Protein 9KJ9 (pdb70)

Sequence (85 aa):
KVKSIQPGPIFYDVFLVYLRVIGTNLKDWCAPHGVTATNAKSAATGGWNGTKARALRQKMIDEVGEETFLRLYTERLRREAALEH

Solvent-accessible surface area: 5781 Å² total; per-residue (Å²): 246,102,118,78,34,96,40,9,109,28,3,34,45,13,0,55,77,36,2,172,111,87,58,52,70,26,151,64,18,3,69,116,68,76,37,70,40,94,41,0,103,26,1,0,44,19,63,134,87,38,106,173,11,130,53,16,22,85,92,1,22,94,71,0,36,121,110,56,0,63,155,74,12,24,84,83,32,145,157,57,59,65,156,149,203

Foldseek 3Di:
DADADDAADLQLVLLQVVCVVVPHGLQVVCVVVVHDSVLLNCLRRVVDVPVVSVVSSVVSCVVPPVVRSSVSSRVVVVVVVVVVD

Nearest PDB structures (foldseek):
  5woq-assembly2_C  TM=6.793E-01  e=1.263E+00  Mycolicibacterium smegmatis MC2 155
  4iwr-assembly1_B  TM=6.586E-01  e=4.535E+00  Enterobacter sp. RFL1396
  4ia8-assembly1_B  TM=6.651E-0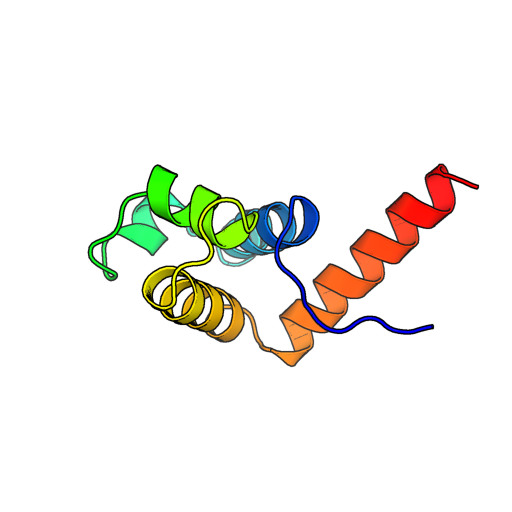1  e=5.785E+00  Enterobacter sp. RFL1396
  1r63-assembly1_A  TM=6.260E-01  e=7.379E+00  Phage 434
  2cro-assembly1_A  TM=5.775E-01  e=6.148E+00  Phage 434

Secondary structure (DSSP, 8-state):
-------SHHHHHHHHHHHHHTT--HHHHHGGGT--HHHHHHHHHTSS-SHHHHHHHHHHHHHS-HHHHHHHHHHHHHHHHHHT-

Radius of gyration: 12.74 Å; Cα contacts (8 Å, |Δi|>4): 69; chains: 1; bounding box: 39×23×26 Å

Structure (mmCIF, N/CA/C/O backbone):
data_9KJ9
#
_entry.id   9KJ9
#
_cell.length_a   46.680
_cell.length_b   85.550
_cell.length_c   43.850
_cell.angle_alpha   90.00
_cell.angle_beta   90.00
_cell.ang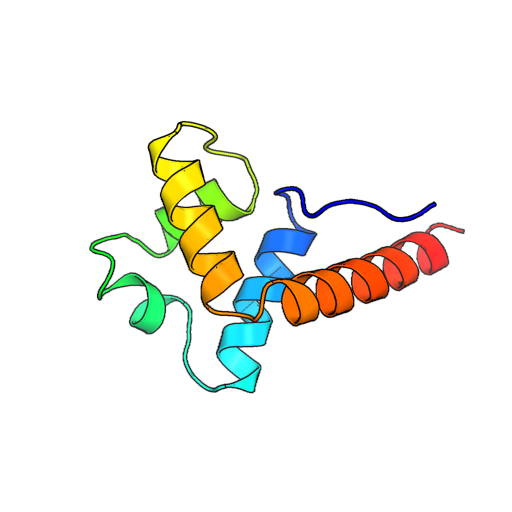le_gamma   90.00
#
_symmetry.space_group_name_H-M   'C 2 2 21'
#
loop_
_entity.id
_entity.type
_entity.pdbx_description
1 polymer 'Anti-CRISPR protein'
2 water water
#
loop_
_atom_site.group_PDB
_atom_site.id
_atom_site.type_symbol
_atom_site.label_atom_id
_atom_site.label_alt_id
_atom_site.label_comp_id
_atom_site.label_asym_id
_atom_site.label_entity_id
_atom_site.label_seq_id
_atom_site.pdbx_PDB_ins_code
_atom_site.Cartn_x
_atom_site.Cartn_y
_atom_site.Cartn_z
_atom_site.occupancy
_atom_site.B_iso_or_equiv
_atom_site.auth_seq_id
_atom_site.auth_comp_id
_atom_site.auth_asym_id
_atom_site.auth_atom_id
_atom_site.pdbx_PDB_model_num
ATOM 1 N N . LYS A 1 4 ? 7.451 -1.539 -7.567 1.00 56.60 4 LYS A N 1
ATOM 2 C CA . LYS A 1 4 ? 7.239 -0.511 -6.551 1.00 54.84 4 LYS A CA 1
ATOM 3 C C . LYS A 1 4 ? 6.487 -1.114 -5.352 1.00 59.87 4 LYS A C 1
ATOM 4 O O . LYS A 1 4 ? 6.872 -2.162 -4.826 1.00 63.30 4 LYS A O 1
ATOM 10 N N . VAL A 1 5 ? 5.421 -0.436 -4.928 1.00 48.10 5 VAL A N 1
ATOM 11 C CA . VAL A 1 5 ? 4.444 -0.972 -3.995 1.00 37.95 5 VAL A CA 1
ATOM 12 C C . VAL A 1 5 ? 3.237 -1.453 -4.791 1.00 44.95 5 VAL A C 1
ATOM 13 O O . VAL A 1 5 ? 2.940 -0.958 -5.897 1.00 48.72 5 VAL A O 1
ATOM 17 N N . LYS A 1 6 ? 2.541 -2.440 -4.243 1.00 38.54 6 LYS A N 1
ATOM 18 C CA . LYS A 1 6 ? 1.346 -2.978 -4.865 1.00 36.95 6 LYS A CA 1
ATOM 19 C C . LYS A 1 6 ? 0.143 -2.794 -3.951 1.00 34.15 6 LYS A C 1
ATOM 20 O O . LYS A 1 6 ? 0.244 -2.935 -2.722 1.00 34.06 6 LYS A O 1
ATOM 26 N N . SER A 1 7 ? -0.993 -2.476 -4.558 1.00 29.04 7 SER A N 1
ATOM 27 C CA . SER A 1 7 ? -2.245 -2.514 -3.823 1.00 36.47 7 SER A CA 1
ATOM 28 C C . SER A 1 7 ? -2.693 -3.969 -3.636 1.00 37.04 7 SER A C 1
ATOM 29 O O . SER A 1 7 ? -2.219 -4.886 -4.318 1.00 34.50 7 SER A O 1
ATOM 32 N N . ILE A 1 8 ? -3.605 -4.178 -2.685 1.00 38.82 8 ILE A N 1
ATOM 33 C CA . ILE A 1 8 ? -4.025 -5.534 -2.318 1.00 37.26 8 ILE A CA 1
ATOM 34 C C . ILE A 1 8 ? -4.881 -6.124 -3.437 1.00 36.90 8 ILE A C 1
ATOM 35 O O . ILE A 1 8 ? -5.958 -5.599 -3.742 1.00 35.54 8 ILE A O 1
ATOM 40 N N . GLN A 1 9 ? -4.409 -7.225 -4.057 1.00 32.22 9 GLN A N 1
ATOM 41 C CA . GLN A 1 9 ? -5.228 -7.922 -5.053 1.00 36.45 9 GLN A CA 1
ATOM 42 C C . GLN A 1 9 ? -5.468 -9.374 -4.639 1.00 29.05 9 GLN A C 1
ATOM 43 O O . GLN A 1 9 ? -4.642 -9.963 -3.940 1.00 33.55 9 GLN A O 1
ATOM 49 N N . PRO A 1 10 ? -6.572 -9.981 -5.081 1.00 33.13 10 PRO A N 1
ATOM 50 C CA . PRO A 1 10 ? -6.803 -11.412 -4.807 1.00 34.02 10 PRO A CA 1
ATOM 51 C C . PRO A 1 10 ? -5.764 -12.2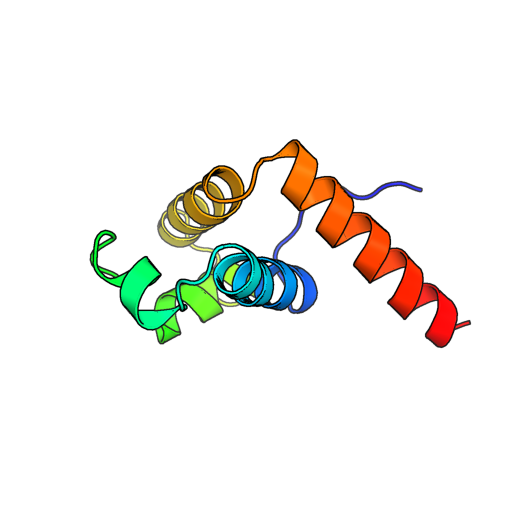99 -5.475 1.00 30.74 10 PRO A C 1
ATOM 52 O O . PRO A 1 10 ? -5.005 -11.900 -6.365 1.00 31.28 10 PRO A O 1
ATOM 56 N N . GLY A 1 11 ? -5.734 -13.538 -5.022 1.00 31.03 11 GLY A N 1
ATOM 57 C CA . GLY A 1 11 ? -4.736 -14.467 -5.474 1.00 26.36 11 GLY A CA 1
ATOM 58 C C . GLY A 1 11 ? -4.273 -15.362 -4.356 1.00 31.38 11 GLY A C 1
ATOM 59 O O . GLY A 1 11 ? -4.791 -15.336 -3.229 1.00 29.73 11 GLY A O 1
ATOM 60 N N . PRO A 1 12 ? -3.269 -16.184 -4.664 1.00 35.11 12 PRO A N 1
ATOM 61 C CA . PRO A 1 12 ? -2.748 -17.121 -3.654 1.00 31.14 12 PRO A CA 1
ATOM 62 C C . PRO A 1 12 ? -2.268 -16.443 -2.378 1.00 31.58 12 PRO A C 1
ATOM 63 O O . PRO A 1 12 ? -2.584 -16.905 -1.270 1.00 32.50 12 PRO A O 1
ATOM 67 N N . ILE A 1 13 ? -1.503 -15.357 -2.513 1.00 32.72 13 ILE A N 1
ATOM 68 C CA . ILE A 1 13 ? -0.933 -14.675 -1.353 1.00 34.29 13 ILE A CA 1
ATOM 69 C C . ILE A 1 13 ? -2.028 -14.019 -0.524 1.00 32.18 13 ILE A C 1
ATOM 70 O O . ILE A 1 13 ? -2.007 -14.083 0.714 1.00 31.42 13 ILE A O 1
ATOM 75 N N . PHE A 1 14 ? -2.998 -13.382 -1.189 1.00 27.18 14 PHE A N 1
ATOM 76 C CA . PHE A 1 14 ? -4.144 -12.837 -0.475 1.00 26.83 14 PHE A CA 1
ATOM 77 C C . PHE A 1 14 ? -4.743 -13.895 0.429 1.00 30.94 14 PHE A C 1
ATOM 78 O O . PHE A 1 14 ? -4.959 -13.663 1.626 1.00 27.51 14 PHE A O 1
ATOM 86 N N . TYR A 1 15 ? -4.969 -15.087 -0.125 1.00 30.44 15 TYR A N 1
ATOM 87 C CA . TYR A 1 15 ? -5.651 -16.130 0.625 1.00 31.00 15 TYR A CA 1
ATOM 88 C C . TYR A 1 15 ? -4.807 -16.619 1.802 1.00 31.44 15 TYR A C 1
ATOM 89 O O . TYR A 1 15 ? -5.312 -16.756 2.927 1.00 29.32 15 TYR A O 1
ATOM 98 N N . ASP A 1 16 ? -3.514 -16.851 1.579 1.00 29.90 16 ASP A N 1
ATOM 99 C CA . ASP A 1 16 ? -2.671 -17.326 2.674 1.00 28.01 16 ASP A CA 1
ATOM 100 C C . ASP A 1 16 ? -2.549 -16.288 3.789 1.00 30.94 16 ASP A C 1
ATOM 101 O O . ASP A 1 16 ? -2.620 -16.638 4.978 1.00 34.65 16 ASP A O 1
ATOM 106 N N . VAL A 1 17 ? -2.382 -15.007 3.430 1.00 30.76 17 VAL A N 1
ATOM 107 C CA . VAL A 1 17 ? -2.225 -13.955 4.435 1.00 29.05 17 VAL A CA 1
ATOM 108 C C . VAL A 1 17 ? -3.472 -13.852 5.304 1.00 28.94 17 VAL A C 1
ATOM 109 O O . VAL A 1 17 ? -3.382 -13.718 6.530 1.00 29.59 17 VAL A O 1
ATOM 113 N N . PHE A 1 18 ? -4.655 -13.936 4.691 1.00 31.22 18 PHE A N 1
ATOM 114 C CA . PHE A 1 18 ? -5.882 -13.935 5.477 1.00 29.36 18 PHE A CA 1
ATOM 115 C C . PHE A 1 18 ? -5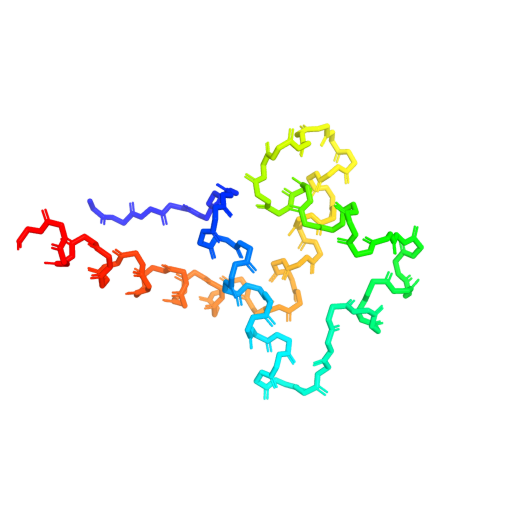.991 -15.192 6.331 1.00 33.02 18 PHE A C 1
ATOM 116 O O . PHE A 1 18 ? -6.266 -15.115 7.537 1.00 32.15 18 PHE A O 1
ATOM 124 N N . LEU A 1 19 ? -5.797 -16.359 5.710 1.00 31.67 19 LEU A N 1
ATOM 125 C CA . LEU A 1 19 ? -5.868 -17.635 6.420 1.00 33.55 19 LEU A CA 1
ATOM 126 C C . LEU A 1 19 ? -4.978 -17.631 7.655 1.00 35.89 19 LEU A C 1
ATOM 127 O O . LEU A 1 19 ? -5.429 -17.928 8.767 1.00 33.95 19 LEU A O 1
ATOM 132 N N . VAL A 1 20 ? -3.709 -17.252 7.475 1.00 35.70 20 VAL A N 1
ATOM 133 C CA . VAL A 1 20 ? -2.763 -17.273 8.584 1.00 35.04 20 VAL A CA 1
ATOM 134 C C . VAL A 1 20 ? -3.061 -16.160 9.583 1.00 38.67 20 VAL A C 1
ATOM 135 O O . VAL A 1 20 ? -2.789 -16.311 10.780 1.00 43.39 20 VAL A O 1
ATOM 139 N N . TYR A 1 21 ? -3.637 -15.038 9.134 1.00 36.64 21 TYR A N 1
ATOM 140 C CA . TYR A 1 21 ? -4.035 -14.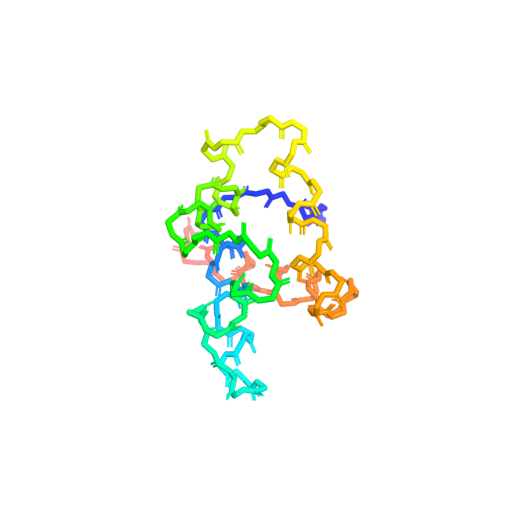010 10.089 1.00 33.37 21 TYR A CA 1
ATOM 141 C C . TYR A 1 21 ? -5.076 -14.547 11.061 1.00 35.22 21 TYR A C 1
ATOM 142 O O . TYR A 1 21 ? -5.016 -14.266 12.260 1.00 36.43 21 TYR A O 1
ATOM 151 N N . LEU A 1 22 ? -6.069 -15.282 10.552 1.00 34.47 22 LEU A N 1
ATOM 152 C CA . LEU A 1 22 ? -7.051 -15.908 11.434 1.00 39.05 22 LEU A CA 1
ATOM 153 C C . LEU A 1 22 ? -6.351 -16.713 12.528 1.00 42.61 22 LEU A C 1
ATOM 154 O O . LEU A 1 22 ? -6.724 -16.641 13.709 1.00 35.64 22 LEU A O 1
ATOM 159 N N . ARG A 1 23 ? -5.287 -17.433 12.148 1.00 34.70 23 ARG A N 1
ATOM 160 C CA . ARG A 1 23 ? -4.476 -18.179 13.104 1.00 42.17 23 ARG A CA 1
ATOM 161 C C . ARG A 1 23 ? -3.824 -17.267 14.148 1.00 43.30 23 ARG A C 1
ATOM 162 O O . ARG A 1 23 ? -3.892 -17.567 15.345 1.00 43.11 23 ARG A O 1
ATOM 170 N N . VAL A 1 24 ? -3.186 -16.160 13.724 1.00 40.82 24 VAL A N 1
ATOM 171 C CA . VAL A 1 24 ? -2.530 -15.241 14.672 1.00 39.58 24 VAL A CA 1
ATOM 172 C C . VAL A 1 24 ? -3.480 -14.844 15.800 1.00 41.29 24 VAL A C 1
ATOM 173 O O . VAL A 1 24 ? -3.091 -14.779 16.978 1.00 37.13 24 VAL A O 1
ATOM 177 N N . ILE A 1 25 ? -4.730 -14.528 15.444 1.00 37.76 25 ILE A N 1
ATOM 178 C CA . ILE A 1 25 ? -5.748 -14.066 16.389 1.00 41.37 25 ILE A CA 1
ATOM 179 C C . ILE A 1 25 ? -6.612 -15.250 16.799 1.00 47.41 25 ILE A C 1
ATOM 180 O O . ILE A 1 25 ? -7.633 -15.089 17.478 1.00 47.13 25 ILE A O 1
ATOM 185 N N . GLY A 1 26 ? -6.220 -16.443 16.354 1.00 49.36 26 GLY A N 1
ATOM 186 C CA . GLY A 1 26 ? -6.678 -17.680 16.950 1.00 49.22 26 GLY A CA 1
ATOM 187 C C . GLY A 1 26 ? -8.072 -18.160 16.614 1.00 55.69 26 GLY A C 1
ATOM 188 O O . GLY A 1 26 ? -8.668 -18.895 17.414 1.00 55.91 26 GLY A O 1
ATOM 189 N N . THR A 1 27 ? -8.617 -17.778 15.464 1.00 49.15 27 THR A N 1
ATOM 190 C CA . THR A 1 27 ? -9.791 -18.432 14.920 1.00 47.56 27 THR A CA 1
ATOM 191 C C . THR A 1 27 ? -9.304 -19.383 13.832 1.00 46.13 27 THR A C 1
ATOM 192 O O . THR A 1 27 ? -8.106 -19.698 13.750 1.00 44.81 27 THR A O 1
ATOM 196 N N . ASN A 1 28 ? -10.220 -19.796 12.976 1.00 38.69 28 ASN A N 1
ATOM 197 C CA . ASN A 1 28 ? -9.910 -20.609 11.823 1.00 42.51 28 ASN A CA 1
ATOM 198 C C . ASN A 1 28 ? -10.853 -20.170 10.712 1.00 38.14 28 ASN A C 1
ATOM 199 O O . ASN A 1 28 ? -11.779 -19.385 10.942 1.00 33.51 28 ASN A O 1
ATOM 204 N N . LEU A 1 29 ? -10.623 -20.681 9.497 1.00 36.29 29 LEU A N 1
ATOM 205 C CA . LEU A 1 29 ? -11.509 -20.326 8.396 1.00 32.69 29 LEU A CA 1
ATOM 206 C C . LEU A 1 29 ? -12.941 -20.720 8.712 1.00 32.62 29 LEU A C 1
ATOM 207 O O . LEU A 1 29 ? -13.866 -19.910 8.536 1.00 24.06 29 LEU A O 1
ATOM 212 N N . LYS A 1 30 ? -13.125 -21.947 9.231 1.00 31.19 30 LYS A N 1
ATOM 213 C CA . LYS A 1 30 ? -14.456 -22.508 9.449 1.00 32.83 30 LYS A CA 1
ATOM 214 C C . LYS A 1 30 ? -15.306 -21.596 10.318 1.00 34.45 30 LYS A C 1
ATOM 215 O O . LYS A 1 30 ? -16.413 -21.203 9.925 1.00 35.74 30 LYS A O 1
ATOM 221 N N . ASP A 1 31 ? -14.786 -21.232 11.500 1.00 36.05 31 ASP A N 1
ATOM 222 C CA . ASP A 1 31 ? -15.531 -20.390 12.435 1.00 39.60 31 ASP A CA 1
ATOM 223 C C . ASP A 1 31 ? -15.674 -18.960 11.920 1.00 34.42 31 ASP A C 1
ATOM 224 O O . ASP A 1 31 ? -16.703 -18.320 12.157 1.00 36.94 31 ASP A O 1
ATOM 229 N N . TRP A 1 32 ? -14.674 -18.439 11.196 1.00 30.11 32 TRP A N 1
ATOM 230 C CA . TRP A 1 32 ? -14.858 -17.121 10.590 1.00 32.40 32 TRP A CA 1
ATOM 231 C C . TRP A 1 32 ? -15.991 -17.122 9.566 1.00 36.45 32 TRP A C 1
ATOM 232 O O . TRP A 1 32 ? -16.744 -16.143 9.454 1.00 36.37 32 TRP A O 1
ATOM 243 N N . CYS A 1 33 ? -16.123 -18.211 8.798 1.00 36.61 33 CYS A N 1
ATOM 244 C CA . CYS A 1 33 ? -17.070 -18.217 7.686 1.00 39.52 33 CYS A CA 1
ATOM 245 C C . CYS A 1 33 ? -18.512 -18.171 8.165 1.00 39.01 33 CYS A C 1
ATOM 246 O O . CYS A 1 33 ? -19.351 -17.500 7.556 1.00 44.50 33 CYS A O 1
ATOM 249 N N . ALA A 1 34 ? -18.812 -18.877 9.251 1.00 46.85 34 ALA A N 1
ATOM 250 C CA . ALA A 1 34 ? -20.201 -19.128 9.629 1.00 47.41 34 ALA A CA 1
ATOM 251 C C . ALA A 1 34 ? -21.013 -17.851 9.841 1.00 49.68 34 ALA A C 1
ATOM 252 O O . ALA A 1 34 ? -22.096 -17.731 9.239 1.00 52.67 34 ALA A O 1
ATOM 254 N N . PRO A 1 35 ? -20.561 -16.867 10.633 1.00 52.20 35 PRO A N 1
ATOM 255 C CA . PRO A 1 35 ? -21.389 -15.659 10.816 1.00 52.21 35 PRO A CA 1
ATOM 256 C C . PRO A 1 35 ? -21.653 -14.915 9.529 1.00 47.70 35 PRO A C 1
ATOM 257 O O . PRO A 1 35 ? -22.541 -14.055 9.494 1.00 52.87 35 PRO A O 1
ATOM 261 N N . HIS A 1 36 ? -20.917 -15.209 8.464 1.00 50.90 36 HIS A N 1
ATOM 262 C CA . HIS A 1 36 ? -21.149 -14.568 7.181 1.00 47.52 36 HIS A CA 1
ATOM 263 C C . HIS A 1 36 ? -22.059 -15.386 6.287 1.00 46.35 36 HIS A C 1
ATOM 264 O O . HIS A 1 36 ? -22.240 -15.029 5.118 1.00 46.09 36 HIS A O 1
ATOM 271 N N . GLY A 1 37 ? -22.659 -16.446 6.820 1.00 46.99 37 GLY A N 1
ATOM 272 C CA . GLY A 1 37 ? -23.483 -17.325 5.997 1.00 46.15 37 GLY A CA 1
ATOM 273 C C . GLY A 1 37 ? -22.806 -17.741 4.706 1.00 44.78 37 GLY A C 1
ATOM 274 O O . GLY A 1 37 ? -23.413 -17.676 3.632 1.00 57.10 37 GLY A O 1
ATOM 275 N N . VAL A 1 38 ? -21.544 -18.146 4.794 1.00 44.77 38 VAL A N 1
ATOM 276 C CA . VAL A 1 38 ? -20.775 -18.545 3.624 1.00 42.59 38 VAL A CA 1
ATOM 277 C C . VAL A 1 38 ? -19.928 -19.755 3.986 1.00 45.81 38 VAL A C 1
ATOM 278 O O . VAL A 1 38 ? -19.639 -20.029 5.152 1.00 52.25 38 VAL A O 1
ATOM 282 N N . THR A 1 39 ? -19.532 -20.474 2.960 1.00 44.26 39 THR A N 1
ATOM 283 C CA . THR A 1 39 ? -18.727 -21.673 3.080 1.00 44.84 39 THR A CA 1
ATOM 284 C C . THR A 1 39 ? -17.233 -21.331 3.105 1.00 41.60 39 THR A C 1
ATOM 285 O O . THR A 1 39 ? -16.803 -20.297 2.591 1.00 42.85 39 THR A O 1
ATOM 289 N N . ALA A 1 40 ? -16.435 -22.219 3.706 1.00 33.43 40 ALA A N 1
ATOM 290 C CA . ALA A 1 40 ? -14.979 -22.107 3.589 1.00 36.92 40 ALA A CA 1
ATOM 291 C C . ALA A 1 40 ? -14.547 -22.151 2.124 1.00 41.32 40 ALA A C 1
ATOM 292 O O . ALA A 1 40 ? -13.701 -21.365 1.671 1.00 36.03 40 ALA A O 1
ATOM 294 N N . THR A 1 41 ? -15.141 -23.066 1.370 1.00 40.32 41 THR A N 1
ATOM 295 C CA . THR A 1 41 ? -14.842 -23.216 -0.048 1.00 43.33 41 THR A CA 1
ATOM 296 C C . THR A 1 41 ? -15.179 -21.955 -0.837 1.00 43.60 41 THR A C 1
ATOM 297 O O . THR A 1 41 ? -14.422 -21.551 -1.729 1.00 38.84 41 THR A O 1
ATOM 301 N N . ASN A 1 42 ? -16.313 -21.322 -0.525 1.00 41.75 42 ASN A N 1
ATOM 302 C CA . ASN A 1 42 ? -16.634 -20.047 -1.150 1.00 46.10 42 ASN A CA 1
ATOM 303 C C . ASN A 1 42 ? -15.701 -18.946 -0.662 1.00 39.59 42 ASN A C 1
ATOM 304 O O . ASN A 1 42 ? -15.362 -18.040 -1.430 1.00 37.07 42 ASN A O 1
ATOM 309 N N . ALA A 1 43 ? -15.260 -19.020 0.598 1.00 33.82 43 ALA A N 1
ATOM 310 C CA . ALA A 1 43 ? -14.324 -18.023 1.101 1.00 35.07 43 ALA A CA 1
ATOM 311 C C . ALA A 1 43 ? -13.009 -18.075 0.334 1.00 34.33 43 ALA A C 1
ATOM 312 O O . ALA A 1 43 ? -12.458 -17.035 -0.037 1.00 28.66 43 ALA A O 1
ATOM 314 N N . LYS A 1 44 ? -12.507 -19.282 0.064 1.00 35.04 44 LYS A N 1
ATOM 315 C CA . LYS A 1 44 ? -11.248 -19.411 -0.658 1.00 34.78 44 LYS A CA 1
ATOM 316 C C . LYS A 1 44 ? -11.384 -18.927 -2.091 1.00 36.19 44 LYS A C 1
ATOM 317 O O . LYS A 1 44 ? -10.488 -18.250 -2.605 1.00 37.20 44 LYS A O 1
ATOM 323 N N . SER A 1 45 ? -12.490 -19.289 -2.758 1.00 36.14 45 SER A N 1
ATOM 324 C CA . SER A 1 45 ? -12.676 -18.932 -4.164 1.00 41.22 45 SER A CA 1
ATOM 325 C C . SER A 1 45 ? -12.646 -17.419 -4.349 1.00 39.09 45 SER A C 1
ATOM 326 O O . SER A 1 45 ? -11.967 -16.902 -5.241 1.00 37.01 45 SER A O 1
ATOM 329 N N . ALA A 1 46 ? -13.379 -16.694 -3.503 1.00 35.08 46 ALA A N 1
ATOM 330 C CA . ALA A 1 46 ? -13.317 -15.238 -3.527 1.00 40.04 46 ALA A CA 1
ATOM 331 C C . ALA A 1 46 ? -11.907 -14.735 -3.226 1.00 37.07 46 ALA A C 1
ATOM 332 O O . ALA A 1 46 ? -11.408 -13.830 -3.907 1.00 36.28 46 ALA A O 1
ATOM 334 N N . ALA A 1 47 ? -11.249 -15.308 -2.211 1.00 26.49 47 ALA A N 1
ATOM 335 C CA . ALA A 1 47 ? -9.962 -14.771 -1.785 1.00 32.35 47 ALA A CA 1
ATOM 336 C C . ALA A 1 47 ? -8.919 -14.925 -2.879 1.00 33.72 47 ALA A C 1
ATOM 337 O O . ALA A 1 47 ? -8.119 -14.014 -3.118 1.00 32.34 47 ALA A O 1
ATOM 339 N N . THR A 1 48 ? -8.916 -16.067 -3.558 1.00 31.97 48 THR A N 1
ATOM 340 C CA . THR A 1 48 ? -7.959 -16.290 -4.628 1.00 35.10 48 THR A CA 1
ATOM 341 C C . THR A 1 48 ? -8.298 -15.524 -5.904 1.00 37.08 48 THR A C 1
ATOM 342 O O . THR A 1 48 ? -7.482 -15.523 -6.834 1.00 39.58 48 THR A O 1
ATOM 346 N N . GLY A 1 49 ? -9.457 -14.868 -5.972 1.00 34.03 49 GLY A N 1
ATOM 347 C CA . GLY A 1 49 ? -9.893 -14.231 -7.197 1.00 39.97 49 GLY A CA 1
ATOM 348 C C . GLY A 1 49 ? -10.484 -15.176 -8.220 1.00 46.13 49 GLY A C 1
ATOM 349 O O . GLY A 1 49 ? -10.819 -14.736 -9.332 1.00 43.61 49 GLY A O 1
ATOM 350 N N . GLY A 1 50 ? -10.605 -16.464 -7.884 1.00 42.81 50 GLY A N 1
ATOM 351 C CA . GLY A 1 50 ? -11.220 -17.408 -8.798 1.00 44.89 50 GLY A CA 1
ATOM 352 C C . GLY A 1 50 ? -12.674 -17.088 -9.079 1.00 50.63 50 GLY A C 1
ATOM 353 O O . GLY A 1 50 ? -13.127 -17.192 -10.223 1.00 57.94 50 GLY A O 1
ATOM 354 N N . TRP A 1 51 ? -13.427 -16.710 -8.039 1.00 47.06 51 TRP A N 1
ATOM 355 C CA . TRP A 1 51 ? -14.756 -16.117 -8.174 1.00 53.97 51 TRP A CA 1
ATOM 356 C C . TRP A 1 51 ? -14.612 -14.609 -8.028 1.00 58.21 51 TRP A C 1
ATOM 357 O O .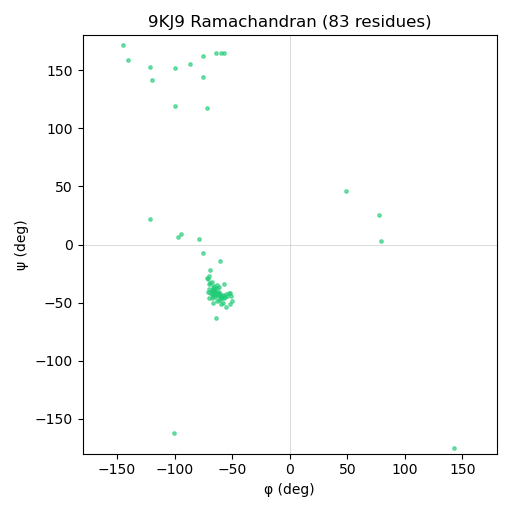 TRP A 1 51 ? -14.186 -14.127 -6.974 1.00 52.85 51 TRP A O 1
ATOM 368 N N . ASN A 1 52 ? -14.976 -13.862 -9.064 1.00 60.66 52 ASN A N 1
ATOM 369 C CA . ASN A 1 52 ? -14.829 -12.414 -9.006 1.00 58.47 52 ASN A CA 1
ATOM 370 C C . ASN A 1 52 ? -16.151 -11.680 -9.195 1.00 66.15 52 ASN A C 1
ATOM 371 O O . ASN A 1 52 ? -16.150 -10.497 -9.551 1.00 71.73 52 ASN A O 1
ATOM 376 N N . GLY A 1 53 ? -17.278 -12.346 -8.943 1.00 68.65 53 GLY A N 1
ATOM 377 C CA . GLY A 1 53 ? -18.541 -11.641 -8.864 1.00 68.20 53 GLY A CA 1
ATOM 378 C C . GLY A 1 53 ? -18.520 -10.584 -7.779 1.00 69.06 53 GLY A C 1
ATOM 379 O O . GLY A 1 53 ? -17.650 -10.568 -6.911 1.00 73.24 53 GLY A O 1
ATOM 380 N N . THR A 1 54 ? -19.492 -9.673 -7.832 1.00 74.08 54 THR A N 1
ATOM 381 C CA . THR A 1 54 ? -19.479 -8.575 -6.872 1.00 68.94 54 THR A CA 1
ATOM 382 C C . THR A 1 54 ? -19.794 -9.056 -5.455 1.00 67.20 54 THR A C 1
ATOM 383 O O . THR A 1 54 ? -19.345 -8.440 -4.481 1.00 65.24 54 THR A O 1
ATOM 387 N N . LYS A 1 55 ? -20.538 -10.158 -5.311 1.00 71.73 55 LYS A N 1
ATOM 388 C CA . LYS A 1 55 ? -20.733 -10.740 -3.983 1.00 60.38 55 LYS A CA 1
ATOM 389 C C . LYS A 1 55 ? -19.405 -11.219 -3.395 1.00 65.48 55 LYS A C 1
ATOM 390 O O . LYS A 1 55 ? -19.184 -11.130 -2.180 1.00 65.25 55 LYS A O 1
ATOM 396 N N . ALA A 1 56 ? -18.505 -11.722 -4.247 1.00 63.84 56 ALA A N 1
ATOM 397 C CA . ALA A 1 56 ? -17.181 -12.128 -3.786 1.00 58.98 56 ALA A CA 1
ATOM 398 C C . ALA A 1 56 ? -16.378 -10.928 -3.302 1.00 54.04 56 ALA A C 1
ATOM 399 O O . ALA A 1 56 ? -15.657 -11.016 -2.301 1.00 52.32 56 ALA A O 1
ATOM 401 N N . ARG A 1 57 ? -16.491 -9.799 -4.005 1.00 57.07 57 ARG A N 1
ATOM 402 C CA . ARG A 1 57 ? -15.815 -8.575 -3.586 1.00 59.94 57 ARG A CA 1
ATOM 403 C C . ARG A 1 57 ? -16.269 -8.141 -2.192 1.00 51.33 57 ARG A C 1
ATOM 404 O O . ARG A 1 57 ? -15.442 -7.806 -1.335 1.00 46.78 57 ARG A O 1
ATOM 412 N N . ALA A 1 58 ? -17.581 -8.164 -1.940 1.00 50.66 58 ALA A N 1
ATOM 413 C CA . ALA A 1 58 ? -18.092 -7.827 -0.613 1.00 52.53 58 ALA A CA 1
ATOM 414 C C . ALA A 1 58 ? -17.433 -8.680 0.461 1.00 46.87 58 ALA A C 1
ATOM 415 O O . ALA A 1 58 ? -17.021 -8.171 1.509 1.00 41.98 58 ALA A O 1
ATOM 417 N N . LEU A 1 59 ? -17.316 -9.988 0.202 1.00 43.58 59 LEU A N 1
ATOM 418 C CA . LEU A 1 59 ? -16.684 -10.900 1.150 1.00 42.19 59 LEU A CA 1
ATOM 419 C C . LEU A 1 59 ? -15.194 -10.613 1.288 1.00 41.16 59 LEU A C 1
ATOM 420 O O . LEU A 1 59 ? -14.647 -10.680 2.394 1.00 42.26 59 LEU A O 1
ATOM 425 N N . ARG A 1 60 ? -14.523 -10.310 0.175 1.00 39.72 60 ARG A N 1
ATOM 426 C CA . ARG A 1 60 ? -13.107 -9.962 0.228 1.00 35.31 60 ARG A CA 1
ATOM 427 C C . ARG A 1 60 ? -12.885 -8.720 1.072 1.00 38.96 60 ARG A C 1
ATOM 428 O O . ARG A 1 60 ? -11.887 -8.622 1.807 1.00 32.67 60 ARG A O 1
ATOM 436 N N . GLN A 1 61 ? -13.821 -7.766 0.992 1.00 33.97 61 GLN A N 1
ATOM 437 C CA . GLN A 1 61 ? -13.727 -6.557 1.804 1.00 44.79 61 GLN A CA 1
ATOM 438 C C . GLN A 1 61 ? -13.888 -6.866 3.292 1.00 39.47 61 GLN A C 1
ATOM 439 O O . GLN A 1 61 ? -13.227 -6.244 4.133 1.00 37.76 61 GLN A O 1
ATOM 445 N N . LYS A 1 62 ? -14.760 -7.822 3.638 1.00 35.60 62 LYS A N 1
ATOM 446 C CA . LYS A 1 62 ? -14.868 -8.244 5.032 1.00 38.36 62 LYS A CA 1
ATOM 447 C C . LYS A 1 62 ? -13.593 -8.914 5.508 1.00 37.84 62 LYS A C 1
ATOM 448 O O . LYS A 1 62 ? -13.224 -8.766 6.677 1.00 34.91 62 LYS A O 1
ATOM 454 N N . MET A 1 63 ? -12.914 -9.666 4.628 1.00 34.03 63 MET A N 1
ATOM 455 C CA . MET A 1 63 ? -11.645 -10.270 5.025 1.00 33.83 63 MET A CA 1
ATOM 456 C C . MET A 1 63 ? -10.601 -9.199 5.284 1.00 35.30 63 MET A C 1
ATOM 457 O O . MET A 1 63 ? -9.789 -9.319 6.208 1.00 33.74 63 MET A O 1
ATOM 462 N N . ILE A 1 64 ? -10.611 -8.144 4.471 1.00 34.60 64 ILE A N 1
ATOM 463 C CA . ILE A 1 64 ? -9.642 -7.076 4.645 1.00 36.54 64 ILE A CA 1
ATOM 464 C C . ILE A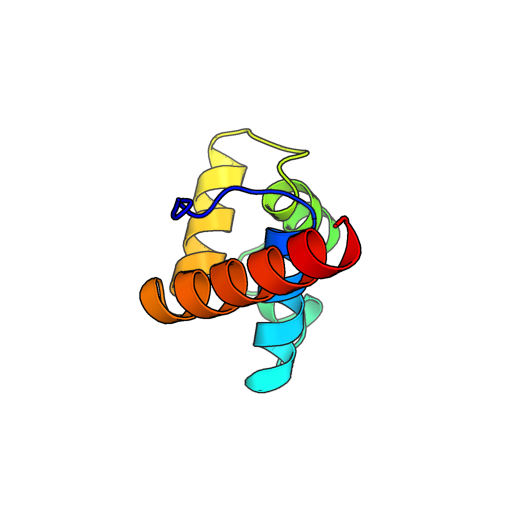 1 64 ? -9.953 -6.286 5.905 1.00 37.67 64 ILE A C 1
ATOM 465 O O . ILE A 1 64 ? -9.043 -5.919 6.654 1.00 32.23 64 ILE A O 1
ATOM 470 N N . ASP A 1 65 ? -11.236 -6.016 6.165 1.00 34.96 65 ASP A N 1
ATOM 471 C CA . ASP A 1 65 ? -11.598 -5.318 7.395 1.00 39.65 65 ASP A CA 1
ATOM 472 C C . ASP A 1 65 ? -11.386 -6.173 8.643 1.00 36.76 65 ASP A C 1
ATOM 473 O O . ASP A 1 65 ? -11.239 -5.616 9.738 1.00 36.37 65 ASP A O 1
ATOM 478 N N . GLU A 1 66 ? -11.359 -7.500 8.506 1.00 29.19 66 GLU A N 1
ATOM 479 C CA . GLU A 1 66 ? -11.056 -8.361 9.643 1.00 37.37 66 GLU A CA 1
ATOM 480 C C . GLU A 1 66 ? -9.633 -8.110 10.130 1.00 35.88 66 GLU A C 1
ATOM 481 O O . GLU A 1 66 ? -9.413 -7.683 11.268 1.00 33.67 66 GLU A O 1
ATOM 487 N N . VAL A 1 67 ? -8.646 -8.384 9.269 1.00 32.01 67 VAL A N 1
ATOM 488 C CA . VAL A 1 67 ? -7.337 -7.776 9.431 1.00 30.23 67 VAL A CA 1
ATOM 489 C C . VAL A 1 67 ? -7.547 -6.269 9.420 1.00 32.55 67 VAL A C 1
ATOM 490 O O . VAL A 1 67 ? -8.596 -5.770 9.024 1.00 39.86 67 VAL A O 1
ATOM 494 N N . GLY A 1 68 ? -6.557 -5.522 9.845 1.00 31.65 68 GLY A N 1
ATOM 495 C CA . GLY A 1 68 ? -6.603 -4.104 9.518 1.00 37.63 68 GLY A CA 1
ATOM 496 C C . GLY A 1 68 ? -6.252 -3.888 8.058 1.00 27.60 68 GLY A C 1
ATOM 497 O O . GLY A 1 68 ? -5.439 -4.610 7.493 1.00 26.78 68 GLY A O 1
ATOM 498 N N . GLU A 1 69 ? -6.891 -2.906 7.411 1.00 27.80 69 GLU A N 1
ATOM 499 C CA . GLU A 1 69 ? -6.495 -2.617 6.033 1.00 30.91 69 GLU A CA 1
ATOM 500 C C . GLU A 1 69 ? -4.999 -2.324 5.955 1.00 29.93 69 GLU A C 1
ATOM 501 O O . GLU A 1 69 ? -4.298 -2.848 5.080 1.00 32.95 69 GLU A O 1
ATOM 507 N N . GLU A 1 70 ? -4.478 -1.545 6.904 1.00 30.11 70 GLU A N 1
ATOM 508 C CA . GLU A 1 70 ? -3.049 -1.261 6.910 1.00 30.99 70 GLU A CA 1
ATOM 509 C C . GLU A 1 70 ? -2.241 -2.516 7.257 1.00 27.23 70 GLU A C 1
ATOM 510 O O . GLU A 1 70 ? -1.222 -2.808 6.613 1.00 29.78 70 GLU A O 1
ATOM 516 N N . THR A 1 71 ? -2.709 -3.291 8.239 1.00 27.99 71 THR A N 1
ATOM 517 C CA . THR A 1 71 ? -2.022 -4.523 8.606 1.00 24.68 71 THR A CA 1
ATOM 518 C C . THR A 1 71 ? -2.046 -5.519 7.453 1.00 26.98 71 THR A C 1
ATOM 519 O O . THR A 1 71 ? -1.015 -6.126 7.139 1.00 28.80 71 THR A O 1
ATOM 523 N N . PHE A 1 72 ? -3.201 -5.661 6.782 1.00 25.17 72 PHE A N 1
ATOM 524 C CA . PHE A 1 72 ? -3.287 -6.519 5.603 1.00 26.74 72 PHE A CA 1
ATOM 525 C C . PHE A 1 72 ? -2.262 -6.104 4.560 1.00 30.46 72 PHE A C 1
ATOM 526 O O . PHE A 1 72 ? -1.573 -6.953 3.983 1.00 26.00 72 PHE A O 1
ATOM 534 N N . LEU A 1 73 ? -2.147 -4.793 4.307 1.00 28.44 73 LEU A N 1
ATOM 535 C CA . LEU A 1 7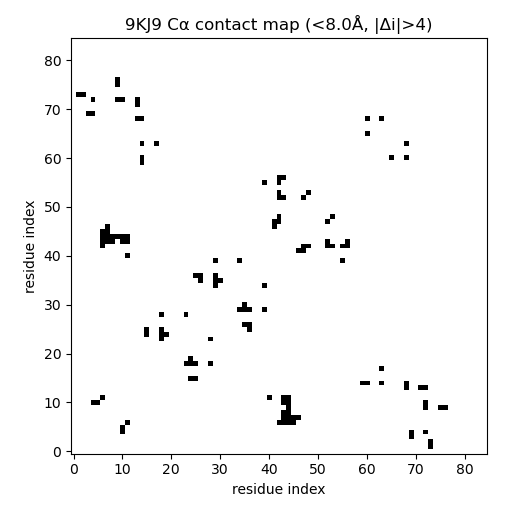3 ? -1.212 -4.342 3.285 1.00 27.51 73 LEU A CA 1
ATOM 536 C C . LEU A 1 73 ? 0.214 -4.661 3.700 1.00 28.62 73 LEU A C 1
ATOM 537 O O . LEU A 1 73 ? 1.025 -5.101 2.877 1.00 26.40 73 LEU A O 1
ATOM 542 N N . ARG A 1 74 ? 0.522 -4.508 4.991 1.00 27.36 74 ARG A N 1
ATOM 543 C CA . ARG A 1 74 ? 1.893 -4.737 5.436 1.00 28.83 74 ARG A CA 1
ATOM 544 C C . ARG A 1 74 ? 2.249 -6.218 5.368 1.00 26.84 74 ARG A C 1
ATOM 545 O O . ARG A 1 74 ? 3.312 -6.584 4.851 1.00 27.36 74 ARG A O 1
ATOM 553 N N . LEU A 1 75 ? 1.356 -7.084 5.861 1.00 23.14 75 LEU A N 1
ATOM 554 C CA . LEU A 1 75 ? 1.569 -8.524 5.756 1.00 28.53 75 LEU A CA 1
ATOM 555 C C . LEU A 1 75 ? 1.688 -8.947 4.300 1.00 26.51 75 LEU A C 1
ATOM 556 O O . LEU A 1 75 ? 2.642 -9.635 3.911 1.00 25.74 75 LEU A O 1
ATOM 561 N N . TYR A 1 76 ? 0.719 -8.527 3.482 1.00 26.49 76 TYR A N 1
ATOM 562 C CA . TYR A 1 76 ? 0.698 -8.868 2.066 1.00 28.98 76 TYR A CA 1
ATOM 563 C C . TYR A 1 76 ? 1.957 -8.364 1.374 1.00 28.14 76 TYR A C 1
ATOM 564 O O . TYR A 1 76 ? 2.621 -9.128 0.667 1.00 23.09 76 TYR A O 1
ATOM 573 N N . THR A 1 77 ? 2.363 -7.118 1.659 1.00 27.92 77 THR A N 1
ATOM 574 C CA . THR A 1 77 ? 3.510 -6.531 0.961 1.00 34.30 77 THR A CA 1
ATOM 575 C C . THR A 1 77 ? 4.805 -7.233 1.333 1.00 29.55 77 THR A C 1
ATOM 576 O O . THR A 1 77 ? 5.622 -7.550 0.462 1.00 33.86 77 THR A O 1
ATOM 580 N N . GLU A 1 78 ? 5.020 -7.471 2.625 1.00 30.99 78 GLU A N 1
ATOM 581 C CA . GLU A 1 78 ? 6.267 -8.104 3.038 1.00 32.62 78 GLU A CA 1
ATOM 582 C C . GLU A 1 78 ? 6.336 -9.548 2.550 1.00 37.18 78 GLU A C 1
ATOM 583 O O . GLU A 1 78 ? 7.420 -10.036 2.209 1.00 37.02 78 GLU A O 1
ATOM 589 N N . ARG A 1 79 ? 5.187 -10.228 2.466 1.00 34.45 79 ARG A N 1
ATOM 590 C CA . ARG A 1 79 ? 5.164 -11.585 1.931 1.00 34.51 79 ARG A CA 1
ATOM 591 C C . ARG A 1 79 ? 5.558 -11.598 0.455 1.00 37.76 79 ARG A C 1
ATOM 592 O O . ARG A 1 79 ? 6.383 -12.419 0.035 1.00 32.74 79 ARG A O 1
ATOM 600 N N . LEU A 1 80 ? 5.000 -10.673 -0.344 1.00 34.78 80 LEU A N 1
ATOM 601 C CA . LEU A 1 80 ? 5.353 -10.608 -1.764 1.00 36.67 80 LEU A CA 1
ATOM 602 C C . LEU A 1 80 ? 6.841 -10.336 -1.942 1.00 34.22 80 LEU A C 1
ATOM 603 O O . LEU A 1 80 ? 7.496 -10.960 -2.780 1.00 40.22 80 LEU A O 1
ATOM 608 N N . ARG A 1 81 ? 7.393 -9.421 -1.139 1.00 38.51 81 ARG A N 1
ATOM 609 C CA . ARG A 1 81 ? 8.831 -9.163 -1.156 1.00 43.07 81 ARG A CA 1
ATOM 610 C C . ARG A 1 81 ? 9.646 -10.448 -0.983 1.00 43.78 81 ARG A C 1
ATOM 611 O O . ARG A 1 81 ? 10.650 -10.644 -1.678 1.00 45.21 81 ARG A O 1
ATOM 619 N N . ARG A 1 82 ? 9.222 -11.350 -0.079 1.00 38.83 82 ARG A N 1
ATOM 620 C CA . ARG A 1 82 ? 9.994 -12.578 0.146 1.00 40.40 82 ARG A CA 1
ATOM 621 C C . ARG A 1 82 ? 9.920 -13.542 -1.031 1.00 37.43 82 ARG A C 1
ATOM 622 O O . ARG A 1 82 ? 10.926 -14.184 -1.347 1.00 41.00 82 ARG A O 1
ATOM 630 N N . GLU A 1 83 ? 8.755 -13.667 -1.678 1.00 40.50 83 GLU A N 1
ATOM 631 C CA . GLU A 1 83 ? 8.649 -14.512 -2.869 1.00 44.39 83 GLU A CA 1
ATOM 632 C C . GLU A 1 83 ? 9.519 -13.990 -4.003 1.00 49.00 83 GLU A C 1
ATOM 633 O O . GLU A 1 83 ? 10.229 -14.757 -4.667 1.00 51.31 83 GLU A O 1
ATOM 639 N N . ALA A 1 84 ? 9.408 -12.689 -4.284 1.00 45.64 84 ALA A N 1
ATOM 640 C CA . ALA A 1 84 ? 10.226 -12.071 -5.314 1.00 48.39 84 ALA A CA 1
ATOM 641 C C . ALA A 1 84 ? 11.704 -12.273 -5.025 1.00 49.94 84 ALA A C 1
ATOM 642 O O . ALA A 1 84 ? 12.506 -12.438 -5.953 1.00 52.33 84 ALA A O 1
ATOM 644 N N . ALA A 1 85 ? 12.071 -12.284 -3.741 1.00 47.71 85 ALA A N 1
ATOM 645 C CA . ALA A 1 85 ? 13.458 -12.502 -3.356 1.00 47.19 85 ALA A CA 1
ATOM 646 C C . ALA A 1 85 ? 13.917 -13.916 -3.709 1.00 49.70 85 ALA A C 1
ATOM 647 O O . ALA A 1 85 ? 15.044 -14.103 -4.180 1.00 53.43 85 ALA A O 1
ATOM 649 N N . LEU A 1 86 ? 13.052 -14.923 -3.523 1.00 51.62 86 LEU A N 1
ATOM 650 C CA . LEU A 1 86 ? 13.391 -16.282 -3.959 1.00 55.85 86 LEU A CA 1
ATOM 651 C C . LEU A 1 86 ? 13.377 -16.412 -5.476 1.00 59.25 86 LEU A C 1
ATOM 652 O O . LEU A 1 86 ? 14.119 -17.227 -6.033 1.00 67.55 86 LEU A O 1
ATOM 657 N N . GLU A 1 87 ? 12.546 -15.631 -6.161 1.00 58.52 87 GLU A N 1
ATOM 658 C CA . GLU A 1 87 ? 12.503 -15.676 -7.615 1.00 62.14 87 GLU A CA 1
ATOM 659 C C . GLU A 1 87 ? 13.646 -14.912 -8.268 1.00 65.13 87 GLU A C 1
ATOM 660 O O . GLU A 1 87 ? 13.668 -14.807 -9.503 1.00 66.17 87 GLU A O 1
ATOM 666 N N . HIS A 1 88 ? 14.580 -14.384 -7.478 1.00 63.77 88 HIS A N 1
ATOM 667 C CA . HIS A 1 88 ? 15.717 -13.623 -7.991 1.00 67.60 88 HIS A CA 1
ATOM 668 C C . HIS A 1 88 ? 16.925 -13.770 -7.071 1.00 64.04 88 HIS A C 1
ATOM 669 O O . HIS A 1 88 ? 17.191 -14.851 -6.546 1.00 68.14 88 HIS A O 1
#

Organism: Rhodobacter capsulatus (strain ATCC BAA-309 / NBRC 16581 / SB1003) (NCBI:txid272942)

B-factor: mean 41.68, std 12.55, range [17.69, 93.84]